Protein AF-A0A7J2HFX3-F1 (afdb_monomer)

Secondary structure (DSSP, 8-state):
----PPPPEEEEGGGGS-B--SS-TT-SB----HHHHHHHHTTSTTEEEEE--TTHHHHSS-HHHHHHHHHHTT-EEEE-

Radius of gyration: 14.68 Å; Cα contacts (8 Å, |Δi|>4): 101; chains: 1; bounding box: 30×31×49 Å

Foldseek 3Di:
DDDDPLDADEDELCVVAFAADPVRNVGPDHGDALLVSLLVQLPDPRHAEYEYDPPVNPVSDPPVVVVVSSVVSNHDHPYD

pLDDT: mean 93.83, std 7.83, range [47.19, 98.25]

Structure (mmCIF, N/CA/C/O backbone):
data_AF-A0A7J2HFX3-F1
#
_entry.id   AF-A0A7J2HFX3-F1
#
loop_
_atom_site.group_PDB
_atom_site.id
_atom_site.type_symbol
_atom_site.label_atom_id
_atom_site.label_alt_id
_atom_site.label_comp_id
_atom_site.label_asym_id
_atom_site.label_entity_id
_atom_site.label_seq_id
_atom_site.pdbx_PDB_ins_code
_atom_site.Cartn_x
_atom_site.Cartn_y
_atom_site.Cartn_z
_atom_site.occupancy
_atom_site.B_iso_or_equiv
_atom_site.auth_seq_id
_atom_site.auth_comp_id
_atom_site.auth_asym_id
_atom_site.auth_atom_id
_atom_site.pdbx_PDB_model_num
ATOM 1 N N . MET A 1 1 ? -10.703 -7.283 34.311 1.00 47.19 1 MET A N 1
ATOM 2 C CA . MET A 1 1 ? -10.832 -7.347 32.840 1.00 47.19 1 MET A CA 1
ATOM 3 C C . MET A 1 1 ? -9.605 -6.675 32.257 1.00 47.19 1 MET A C 1
ATOM 5 O O . MET A 1 1 ? -9.434 -5.491 32.499 1.00 47.19 1 MET A O 1
ATOM 9 N N . SER A 1 2 ? -8.703 -7.421 31.618 1.00 63.41 2 SER A N 1
ATOM 10 C CA . SER A 1 2 ? -7.542 -6.823 30.950 1.00 63.41 2 SER A CA 1
ATOM 11 C C . SER A 1 2 ? -8.015 -6.064 29.715 1.00 63.41 2 SER A C 1
ATOM 13 O O . SER A 1 2 ? -8.708 -6.634 28.870 1.00 63.41 2 SER A O 1
ATOM 15 N N . GLU A 1 3 ? -7.654 -4.792 29.618 1.00 68.56 3 GLU A N 1
ATOM 16 C CA . GLU A 1 3 ? -7.901 -3.976 28.436 1.00 68.56 3 GLU A CA 1
ATOM 17 C C . GLU A 1 3 ? -7.173 -4.615 27.242 1.00 68.56 3 GLU A C 1
ATOM 19 O O . GLU A 1 3 ? -5.964 -4.849 27.275 1.00 68.56 3 GLU A O 1
ATOM 24 N N . SER A 1 4 ? -7.927 -5.012 26.218 1.00 74.69 4 SER A N 1
ATOM 25 C CA . SER A 1 4 ? -7.348 -5.622 25.021 1.00 74.69 4 SER A CA 1
ATOM 26 C C . SER A 1 4 ? -6.783 -4.505 24.153 1.00 74.69 4 SER A C 1
ATOM 28 O O . SER A 1 4 ? -7.543 -3.697 23.630 1.00 74.69 4 SER A O 1
ATOM 30 N N . ILE A 1 5 ? -5.458 -4.436 24.011 1.00 81.88 5 ILE A N 1
ATOM 31 C CA . ILE A 1 5 ? -4.813 -3.455 23.130 1.00 81.88 5 ILE A CA 1
ATOM 32 C C . ILE A 1 5 ? -5.240 -3.740 21.687 1.00 81.88 5 ILE A C 1
ATOM 34 O O . ILE A 1 5 ? -4.909 -4.794 21.135 1.00 81.88 5 ILE A O 1
ATOM 38 N N . GLU A 1 6 ? -5.936 -2.787 21.067 1.00 85.38 6 GLU A N 1
ATOM 39 C CA . GLU A 1 6 ? -6.258 -2.841 19.643 1.00 85.38 6 GLU A CA 1
ATOM 40 C C . GLU A 1 6 ? -4.959 -2.793 18.822 1.00 85.38 6 GLU A C 1
ATOM 42 O O . GLU A 1 6 ? -4.177 -1.840 18.885 1.00 85.38 6 GLU A O 1
ATOM 47 N N . ARG A 1 7 ? -4.692 -3.864 18.069 1.00 91.81 7 ARG A N 1
ATOM 48 C CA . ARG A 1 7 ? -3.489 -3.986 17.240 1.00 91.81 7 ARG A CA 1
ATOM 49 C C . ARG A 1 7 ? -3.689 -3.243 15.922 1.00 91.81 7 ARG A C 1
ATOM 51 O O . ARG A 1 7 ? -4.688 -3.439 15.238 1.00 91.81 7 ARG A O 1
ATOM 58 N N . LYS A 1 8 ? -2.698 -2.437 15.538 1.00 94.75 8 LYS A N 1
ATOM 59 C CA . LYS A 1 8 ? -2.651 -1.756 14.238 1.00 94.75 8 LYS A CA 1
ATOM 60 C C . LYS A 1 8 ? -1.764 -2.545 13.283 1.00 94.75 8 LYS A C 1
ATOM 62 O O . LYS A 1 8 ? -0.625 -2.852 13.631 1.00 94.75 8 LYS A O 1
ATOM 67 N N . TYR A 1 9 ? -2.274 -2.842 12.091 1.00 97.00 9 TYR A N 1
ATOM 68 C CA . TYR A 1 9 ? -1.542 -3.581 11.064 1.00 97.00 9 TYR A CA 1
ATOM 69 C C . TYR A 1 9 ? -1.235 -2.682 9.868 1.00 97.00 9 TYR A C 1
ATOM 71 O O . TYR A 1 9 ? -2.115 -1.977 9.359 1.00 97.00 9 TYR A O 1
ATOM 79 N N . GLY A 1 10 ? 0.023 -2.725 9.431 1.00 97.44 10 GLY A N 1
ATOM 80 C CA . GLY A 1 10 ? 0.521 -2.035 8.249 1.00 97.44 10 GLY A CA 1
ATOM 81 C C . GLY A 1 10 ? 1.193 -2.998 7.275 1.00 97.44 10 GLY A C 1
ATOM 82 O O . GLY A 1 10 ? 1.594 -4.094 7.669 1.00 97.44 10 GLY A O 1
ATOM 83 N N . VAL A 1 11 ? 1.293 -2.602 6.007 1.00 97.88 11 VAL A N 1
ATOM 84 C CA . VAL A 1 11 ? 1.902 -3.423 4.956 1.00 97.88 11 VAL A CA 1
ATOM 85 C C . VAL A 1 11 ? 2.652 -2.580 3.923 1.00 97.88 11 VAL A C 1
ATOM 87 O O . VAL A 1 11 ? 2.146 -1.554 3.475 1.00 97.88 11 VAL A O 1
ATOM 90 N N . GLY A 1 12 ? 3.831 -3.040 3.501 1.00 97.75 12 GLY A N 1
ATOM 91 C CA . GLY A 1 12 ? 4.562 -2.471 2.363 1.00 97.75 12 GLY A CA 1
ATOM 92 C C . GLY A 1 12 ? 3.803 -2.656 1.058 1.00 97.75 12 GLY A C 1
ATOM 93 O O . GLY A 1 12 ? 3.541 -3.790 0.654 1.00 97.75 12 GLY A O 1
ATOM 94 N N . LEU A 1 13 ? 3.468 -1.569 0.352 1.00 96.94 13 LEU A N 1
ATOM 95 C CA . LEU A 1 13 ? 2.733 -1.661 -0.916 1.00 96.94 13 LEU A CA 1
ATOM 96 C C . LEU A 1 13 ? 3.489 -2.432 -1.999 1.00 96.94 13 LEU A C 1
ATOM 98 O O . LEU A 1 13 ? 2.858 -2.950 -2.927 1.00 96.94 13 LEU A O 1
ATOM 102 N N . TRP A 1 14 ? 4.815 -2.552 -1.884 1.00 95.06 14 TRP A N 1
ATOM 103 C CA . TRP A 1 14 ? 5.633 -3.348 -2.798 1.00 95.06 14 TRP A CA 1
ATOM 104 C C . TRP A 1 14 ? 5.151 -4.799 -2.904 1.00 95.06 14 TRP A C 1
ATOM 106 O O . TRP A 1 14 ? 5.276 -5.397 -3.973 1.00 95.06 14 TRP A O 1
ATOM 116 N N . ILE A 1 15 ? 4.508 -5.364 -1.868 1.00 95.56 15 ILE A N 1
ATOM 117 C CA . ILE A 1 15 ? 4.044 -6.759 -1.920 1.00 95.56 15 ILE A CA 1
ATOM 118 C C . ILE A 1 15 ? 2.940 -6.957 -2.959 1.00 95.56 15 ILE A C 1
ATOM 120 O O . ILE A 1 15 ? 2.741 -8.074 -3.431 1.00 95.56 15 ILE A O 1
ATOM 124 N N . PHE A 1 16 ? 2.236 -5.889 -3.345 1.00 95.69 16 PHE A N 1
ATOM 125 C CA . PHE A 1 16 ? 1.192 -5.906 -4.368 1.00 95.69 16 PHE A CA 1
ATOM 126 C C . PHE A 1 16 ? 1.731 -5.556 -5.765 1.00 95.69 16 PHE A C 1
ATOM 128 O O . PHE A 1 16 ? 1.044 -5.803 -6.752 1.00 95.69 16 PHE A O 1
ATOM 135 N N . GLY A 1 17 ? 2.959 -5.035 -5.866 1.00 92.56 17 GLY A N 1
ATOM 136 C CA . GLY A 1 17 ? 3.598 -4.612 -7.117 1.00 92.56 17 GLY A CA 1
ATOM 137 C C . GLY A 1 17 ? 4.294 -5.736 -7.886 1.00 92.56 17 GLY A C 1
ATOM 138 O O . GLY A 1 17 ? 4.037 -6.919 -7.647 1.00 92.56 17 GLY A O 1
ATOM 139 N N . ARG A 1 18 ? 5.178 -5.360 -8.820 1.00 92.69 18 ARG A N 1
ATOM 140 C CA . ARG A 1 18 ? 6.030 -6.298 -9.570 1.00 92.69 18 ARG A CA 1
ATOM 141 C C . ARG A 1 18 ? 6.927 -7.069 -8.598 1.00 92.69 18 ARG A C 1
ATOM 143 O O . ARG A 1 18 ? 7.436 -6.500 -7.640 1.00 92.69 18 ARG A O 1
ATOM 150 N N . LEU A 1 19 ? 7.130 -8.354 -8.865 1.00 94.25 19 LEU A N 1
ATOM 151 C CA . LEU A 1 19 ? 8.083 -9.194 -8.143 1.00 94.25 19 LEU A CA 1
ATOM 152 C C . LEU A 1 19 ? 9.030 -9.812 -9.161 1.00 94.25 19 LEU A C 1
ATOM 154 O O . LEU A 1 19 ? 8.562 -10.410 -10.123 1.00 94.25 19 LEU A O 1
ATOM 158 N N . SER A 1 20 ? 10.329 -9.681 -8.953 1.00 94.88 20 SER A N 1
ATOM 159 C CA . SER A 1 20 ? 11.375 -10.267 -9.791 1.00 94.88 20 SER A CA 1
ATOM 160 C C . SER A 1 20 ? 12.567 -10.626 -8.919 1.00 94.88 20 SER A C 1
ATOM 162 O O . SER A 1 20 ? 12.721 -10.094 -7.819 1.00 94.88 20 SER A O 1
ATOM 164 N N . ASP A 1 21 ? 13.427 -11.499 -9.422 1.00 95.88 21 ASP A N 1
ATOM 165 C CA . ASP A 1 21 ? 14.721 -11.785 -8.816 1.00 95.88 21 ASP A CA 1
ATOM 166 C C . ASP A 1 21 ? 15.814 -11.844 -9.892 1.00 95.88 21 ASP A C 1
ATOM 168 O O . ASP A 1 21 ? 15.590 -11.488 -11.050 1.00 95.88 21 ASP A O 1
ATOM 172 N N . ARG A 1 22 ? 17.018 -12.272 -9.501 1.00 97.06 22 ARG A N 1
ATOM 173 C CA . ARG A 1 22 ? 18.181 -12.347 -10.394 1.00 97.06 22 ARG A CA 1
ATOM 174 C C . ARG A 1 22 ? 18.095 -13.430 -11.480 1.00 97.06 22 ARG A C 1
ATOM 176 O O . ARG A 1 22 ? 18.946 -13.438 -12.361 1.00 97.06 22 ARG A O 1
ATOM 183 N N . PHE A 1 23 ? 17.140 -14.354 -11.398 1.00 97.06 23 PHE A N 1
ATOM 184 C CA . PHE A 1 23 ? 16.952 -15.461 -12.340 1.00 97.06 23 PHE A CA 1
ATOM 185 C C . PHE A 1 23 ? 15.718 -15.252 -13.220 1.00 97.06 23 PHE A C 1
ATOM 187 O O . PHE A 1 23 ? 15.774 -15.491 -14.422 1.00 97.06 23 PHE A O 1
ATOM 194 N N . VAL A 1 24 ? 14.623 -14.755 -12.641 1.00 96.38 24 VAL A N 1
ATOM 195 C CA . VAL A 1 24 ? 13.389 -14.399 -13.352 1.00 96.38 24 VAL A CA 1
ATOM 196 C C . VAL A 1 24 ? 13.304 -12.876 -13.437 1.00 96.38 24 VAL A C 1
ATOM 198 O O . VAL A 1 24 ? 12.490 -12.226 -12.773 1.00 96.38 24 VAL A O 1
ATOM 201 N N . ALA A 1 25 ? 14.195 -12.302 -14.250 1.00 93.44 25 ALA A N 1
ATOM 202 C CA . ALA A 1 25 ? 14.350 -10.853 -14.399 1.00 93.44 25 ALA A CA 1
ATOM 203 C C . ALA A 1 25 ? 13.103 -10.179 -15.001 1.00 93.44 25 ALA A C 1
ATOM 205 O O . ALA A 1 25 ? 12.773 -9.043 -14.654 1.00 93.44 25 ALA A O 1
ATOM 206 N N . ASP A 1 26 ? 12.358 -10.901 -15.842 1.00 93.38 26 ASP A N 1
ATOM 207 C CA . ASP A 1 26 ? 11.096 -10.415 -16.410 1.00 93.38 26 ASP A CA 1
ATOM 208 C C . ASP A 1 26 ? 9.986 -10.316 -15.349 1.00 93.38 26 ASP A C 1
ATOM 210 O O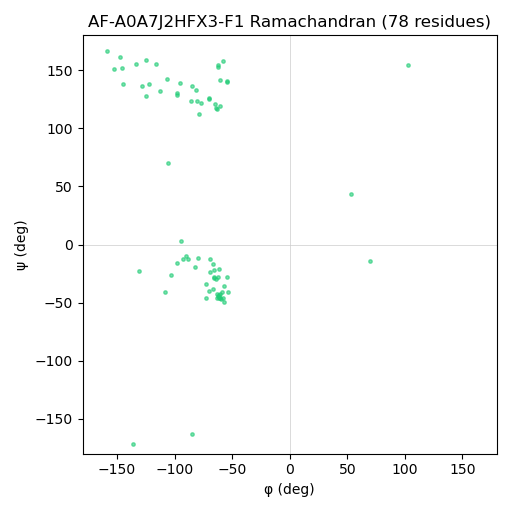 . ASP A 1 26 ? 9.114 -9.445 -15.431 1.00 93.38 26 ASP A O 1
ATOM 214 N N . GLY A 1 27 ? 10.104 -11.087 -14.268 1.00 94.62 27 GLY A N 1
ATOM 215 C CA . GLY A 1 27 ? 9.247 -11.035 -13.090 1.00 94.62 27 GLY A CA 1
ATOM 216 C C . GLY A 1 27 ? 8.211 -12.156 -13.006 1.00 94.62 27 GLY A C 1
ATOM 217 O O . GLY A 1 27 ? 7.756 -12.715 -13.996 1.00 94.62 27 GLY A O 1
ATOM 218 N N . TYR A 1 28 ? 7.813 -12.455 -11.773 1.00 95.38 28 TYR A N 1
ATOM 219 C CA . TYR A 1 28 ? 6.831 -13.474 -11.402 1.00 95.38 28 TYR A CA 1
ATOM 220 C C . TYR A 1 28 ? 5.380 -13.003 -11.530 1.00 95.38 28 TYR A C 1
ATOM 222 O O . TYR A 1 28 ? 4.456 -13.812 -11.542 1.00 95.38 28 TYR A O 1
ATOM 230 N N . LYS A 1 29 ? 5.159 -11.686 -11.564 1.00 93.88 29 LYS A N 1
ATOM 231 C CA . LYS A 1 29 ? 3.837 -11.074 -11.724 1.00 93.88 29 LYS A CA 1
ATOM 232 C C . LYS A 1 29 ? 3.941 -9.694 -12.372 1.00 93.88 29 LYS A C 1
ATOM 234 O O . LYS A 1 29 ? 4.950 -9.010 -12.166 1.00 93.88 29 LYS A O 1
ATOM 239 N N . PRO A 1 30 ? 2.901 -9.268 -13.113 1.00 91.69 30 PRO A N 1
ATOM 240 C CA . PRO A 1 30 ? 2.878 -7.955 -13.740 1.00 91.69 30 PRO A CA 1
ATOM 241 C C . PRO A 1 30 ? 2.936 -6.835 -12.698 1.00 91.69 30 PRO A C 1
ATOM 243 O O . PRO A 1 30 ? 2.507 -6.998 -11.551 1.00 91.69 30 PRO A O 1
ATOM 246 N N . ALA A 1 31 ? 3.445 -5.680 -13.124 1.00 92.50 31 ALA A N 1
ATOM 247 C CA . ALA A 1 31 ? 3.365 -4.459 -12.339 1.00 92.50 31 ALA A CA 1
ATOM 248 C C . ALA A 1 31 ? 1.899 -4.050 -12.115 1.00 92.50 31 ALA A C 1
ATOM 250 O O . ALA A 1 31 ? 1.017 -4.367 -12.916 1.00 92.50 31 ALA A O 1
ATOM 251 N N . LYS A 1 32 ? 1.655 -3.346 -11.010 1.00 95.12 32 LYS A N 1
ATOM 252 C CA . LYS A 1 32 ? 0.359 -2.760 -10.666 1.00 95.12 32 LYS A CA 1
ATOM 253 C C . LYS A 1 32 ? 0.557 -1.295 -10.335 1.00 95.12 32 LYS A C 1
ATOM 255 O O . LYS A 1 32 ? 1.497 -0.963 -9.609 1.00 95.12 32 LYS A O 1
ATOM 260 N N . SER A 1 33 ? -0.333 -0.459 -10.847 1.00 95.19 33 SER A N 1
ATOM 261 C CA . SER A 1 33 ? -0.374 0.967 -10.521 1.00 95.19 33 SER A CA 1
ATOM 262 C C . SER A 1 33 ? -0.550 1.183 -9.018 1.00 95.19 33 SER A C 1
ATOM 264 O O . SER A 1 33 ? -1.057 0.308 -8.305 1.00 95.19 33 SER A O 1
ATOM 266 N N . LEU A 1 34 ? -0.169 2.358 -8.517 1.00 95.81 34 LEU A N 1
ATOM 267 C CA . LEU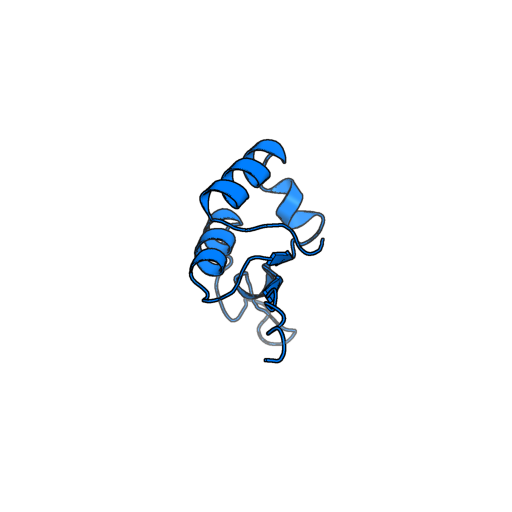 A 1 34 ? -0.421 2.731 -7.127 1.00 95.81 34 LEU A CA 1
ATOM 268 C C . LEU A 1 34 ? -1.904 2.589 -6.741 1.00 95.81 34 LEU A C 1
ATOM 270 O O . LEU A 1 34 ? -2.209 2.059 -5.674 1.00 95.81 34 LEU A O 1
ATOM 274 N N . ASP A 1 35 ? -2.833 2.982 -7.620 1.00 96.00 35 ASP A N 1
ATOM 275 C CA . ASP A 1 35 ? -4.277 2.868 -7.363 1.00 96.00 35 ASP A CA 1
ATOM 276 C C . ASP A 1 35 ? -4.714 1.410 -7.162 1.00 96.00 35 ASP A C 1
ATOM 278 O O . ASP A 1 35 ? -5.414 1.092 -6.199 1.00 96.00 35 ASP A O 1
ATOM 282 N N . GLU A 1 36 ? -4.260 0.502 -8.028 1.00 97.19 36 GLU A N 1
ATOM 283 C CA . GLU A 1 36 ? -4.555 -0.925 -7.895 1.00 97.19 36 GLU A CA 1
ATOM 284 C C . GLU A 1 36 ? -3.979 -1.497 -6.601 1.00 97.19 36 GLU A C 1
ATOM 286 O O . GLU A 1 36 ? -4.679 -2.217 -5.886 1.00 97.19 36 GLU A O 1
ATOM 291 N N . ARG A 1 37 ? -2.727 -1.156 -6.269 1.00 97.56 37 ARG A N 1
ATOM 292 C CA . ARG A 1 37 ? -2.065 -1.623 -5.043 1.00 97.56 37 ARG A CA 1
ATOM 293 C C . ARG A 1 37 ? -2.802 -1.143 -3.791 1.00 97.56 37 ARG A C 1
ATOM 295 O O . ARG A 1 37 ? -3.053 -1.950 -2.897 1.00 97.56 37 ARG A O 1
ATOM 302 N N . LEU A 1 38 ? -3.234 0.118 -3.751 1.00 97.88 38 LEU A N 1
ATOM 303 C CA . LEU A 1 38 ? -4.031 0.671 -2.649 1.00 97.88 38 LEU A CA 1
ATOM 304 C C . LEU A 1 38 ? -5.395 -0.023 -2.514 1.00 97.88 38 LEU A C 1
ATOM 306 O O . LEU A 1 38 ? -5.801 -0.376 -1.406 1.00 97.88 38 LEU A O 1
ATOM 310 N N . ARG A 1 39 ? -6.091 -0.287 -3.628 1.00 98.00 39 ARG A N 1
ATOM 311 C CA . ARG A 1 39 ? -7.360 -1.042 -3.618 1.00 98.00 39 ARG A CA 1
ATOM 312 C C . ARG A 1 39 ? -7.193 -2.498 -3.199 1.00 98.00 39 ARG A C 1
ATOM 314 O O . ARG A 1 39 ? -8.143 -3.099 -2.707 1.00 98.00 39 ARG A O 1
ATOM 321 N N . MET A 1 40 ? -6.036 -3.103 -3.455 1.00 97.94 40 MET A N 1
ATOM 322 C CA . MET A 1 40 ? -5.729 -4.445 -2.961 1.00 97.94 40 MET A CA 1
ATOM 323 C C . MET A 1 40 ? -5.473 -4.413 -1.454 1.00 97.94 40 MET A C 1
ATOM 325 O O . MET A 1 40 ? -6.066 -5.213 -0.735 1.00 97.94 40 MET A O 1
ATOM 329 N N . ALA A 1 41 ? -4.670 -3.459 -0.975 1.00 98.06 41 ALA A N 1
ATOM 330 C CA . ALA A 1 41 ? -4.383 -3.285 0.447 1.00 98.06 41 ALA A CA 1
ATOM 33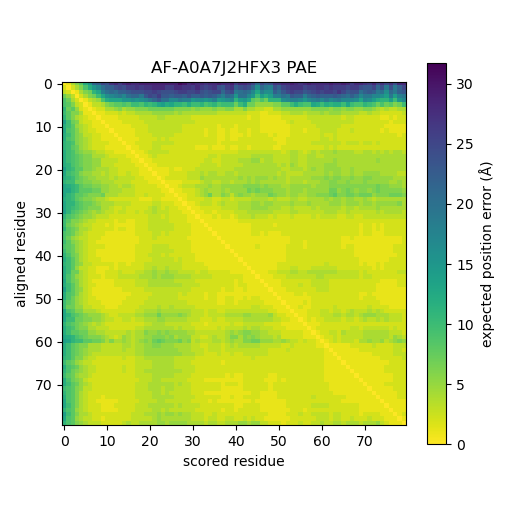1 C C . ALA A 1 41 ? -5.657 -3.041 1.273 1.00 98.06 41 ALA A C 1
ATOM 333 O O . ALA A 1 41 ? -5.822 -3.647 2.328 1.00 98.06 41 ALA A O 1
ATOM 334 N N . SER A 1 42 ? -6.602 -2.239 0.768 1.00 97.94 42 SER A N 1
ATOM 335 C CA . SER A 1 42 ? -7.860 -1.945 1.473 1.00 97.94 42 SER A CA 1
ATOM 336 C C . SER A 1 42 ? -8.797 -3.148 1.631 1.00 97.94 42 SER A C 1
ATOM 338 O O . SER A 1 42 ? -9.707 -3.113 2.458 1.00 97.94 42 SER A O 1
ATOM 340 N N . LYS A 1 43 ? -8.587 -4.216 0.852 1.00 97.94 43 LYS A N 1
ATOM 341 C CA . LYS A 1 43 ? -9.348 -5.470 0.949 1.00 97.94 43 LYS A CA 1
ATOM 342 C C . LYS A 1 43 ? -8.747 -6.453 1.950 1.00 97.94 43 LYS A C 1
ATOM 344 O O . LYS A 1 43 ? -9.399 -7.446 2.263 1.00 97.94 43 LYS A O 1
ATOM 349 N N . VAL A 1 44 ? -7.522 -6.222 2.425 1.00 97.56 44 VAL A N 1
ATOM 350 C CA . VAL A 1 44 ? -6.878 -7.109 3.396 1.00 97.56 44 VAL A CA 1
ATOM 351 C C . VAL A 1 44 ? -7.472 -6.837 4.782 1.00 97.56 44 VAL A C 1
ATOM 353 O O . VAL A 1 44 ? -7.394 -5.703 5.262 1.00 97.56 44 VAL A O 1
ATOM 356 N N . PRO A 1 45 ? -8.061 -7.845 5.454 1.00 96.00 45 PRO A N 1
ATOM 357 C CA . PRO A 1 45 ? -8.602 -7.663 6.794 1.00 96.00 45 PRO A CA 1
ATOM 358 C C . PRO A 1 45 ? -7.552 -7.098 7.754 1.00 96.00 45 PRO A C 1
ATOM 360 O O . PRO A 1 45 ? -6.389 -7.492 7.712 1.00 96.00 45 PRO A O 1
ATOM 363 N N . LEU A 1 46 ? -7.983 -6.190 8.634 1.00 94.81 46 LEU A N 1
ATOM 364 C CA . LEU A 1 46 ? -7.174 -5.528 9.671 1.00 94.81 46 LEU A CA 1
ATOM 365 C C . LEU A 1 46 ? -6.120 -4.522 9.176 1.00 94.81 46 LEU A C 1
ATOM 367 O O . LEU A 1 46 ? -5.636 -3.725 9.982 1.00 94.81 46 LEU A O 1
ATOM 371 N N . VAL A 1 47 ? -5.786 -4.498 7.883 1.00 97.19 47 VAL A N 1
ATOM 372 C CA . VAL A 1 47 ? -4.816 -3.538 7.343 1.00 97.19 47 VAL A CA 1
ATOM 373 C C . VAL A 1 47 ? -5.403 -2.128 7.357 1.00 97.19 47 VAL A C 1
ATOM 375 O O . VAL A 1 47 ? -6.478 -1.865 6.815 1.00 97.19 47 VAL A O 1
ATOM 378 N N . LYS A 1 48 ? -4.664 -1.215 7.994 1.00 97.06 48 LYS A N 1
ATOM 379 C CA . LYS A 1 48 ? -4.945 0.229 8.025 1.00 97.06 48 LYS A CA 1
ATOM 380 C C . LYS A 1 48 ? -3.727 1.072 7.687 1.00 97.06 48 LYS A C 1
ATOM 382 O O . LYS A 1 48 ? -3.899 2.212 7.271 1.00 97.06 48 LYS A O 1
ATOM 387 N N . GLY A 1 49 ? -2.522 0.535 7.862 1.00 98.00 49 GLY A N 1
ATOM 388 C CA . GLY A 1 49 ? -1.272 1.169 7.461 1.00 98.00 49 GLY A CA 1
ATOM 389 C C . GLY A 1 49 ? -0.810 0.688 6.088 1.00 98.00 49 GLY A C 1
ATOM 390 O O . GLY A 1 49 ? -0.863 -0.505 5.793 1.00 98.00 49 GLY A O 1
ATOM 391 N N . VAL A 1 50 ? -0.315 1.602 5.268 1.00 98.25 50 VAL A N 1
ATOM 392 C CA . VAL A 1 50 ? 0.466 1.281 4.078 1.00 98.25 50 VAL A CA 1
ATOM 393 C C . VAL A 1 50 ? 1.829 1.947 4.166 1.00 98.25 50 VAL A C 1
ATOM 395 O O . VAL A 1 50 ? 1.949 3.097 4.589 1.00 98.25 50 VAL A O 1
ATOM 398 N N . GLU A 1 51 ? 2.855 1.208 3.778 1.00 98.12 51 GLU A N 1
ATOM 399 C CA . GLU A 1 51 ? 4.196 1.727 3.553 1.00 98.12 51 GLU A CA 1
ATOM 400 C C . GLU A 1 51 ? 4.379 1.986 2.055 1.00 98.12 51 GLU A C 1
ATOM 402 O O . GLU A 1 51 ? 4.034 1.140 1.220 1.00 98.12 51 GLU A O 1
ATOM 407 N N . LEU A 1 52 ? 4.857 3.185 1.733 1.00 97.19 52 LEU A N 1
ATOM 408 C CA . LEU A 1 52 ? 5.025 3.687 0.371 1.00 97.19 52 LEU A CA 1
ATOM 409 C C . LEU A 1 52 ? 6.505 3.705 0.012 1.00 97.19 52 LEU A C 1
ATOM 411 O O . LEU A 1 52 ? 7.310 4.067 0.846 1.00 97.19 52 LEU A O 1
ATOM 415 N N . ALA A 1 53 ? 6.872 3.390 -1.225 1.00 95.88 53 ALA A N 1
ATOM 416 C CA . ALA A 1 53 ? 8.264 3.486 -1.656 1.00 95.88 53 ALA A CA 1
ATOM 417 C C . ALA A 1 53 ? 8.617 4.907 -2.132 1.00 95.88 53 ALA A C 1
ATOM 419 O O . ALA A 1 53 ? 8.020 5.415 -3.088 1.00 95.88 53 ALA A O 1
ATOM 420 N N . TYR A 1 54 ? 9.634 5.531 -1.531 1.00 94.12 54 TYR A N 1
ATOM 421 C CA . TYR A 1 54 ? 10.243 6.745 -2.081 1.00 94.12 54 TYR A CA 1
ATOM 422 C C . TYR A 1 54 ? 11.324 6.419 -3.133 1.00 94.12 54 TYR A C 1
ATOM 424 O O . TYR A 1 54 ? 12.175 5.564 -2.889 1.00 94.12 54 TYR A O 1
ATOM 432 N N . PRO A 1 55 ? 11.369 7.119 -4.283 1.00 93.94 55 PRO A N 1
ATOM 433 C CA . PRO A 1 55 ? 10.449 8.174 -4.713 1.00 93.94 55 PRO A CA 1
ATOM 434 C C . PRO A 1 55 ? 9.247 7.666 -5.524 1.00 93.94 55 PRO A C 1
ATOM 436 O O . PRO A 1 55 ? 8.340 8.448 -5.798 1.00 93.94 55 PRO A O 1
ATOM 439 N N . SER A 1 56 ? 9.242 6.394 -5.934 1.00 92.31 56 SER A N 1
ATOM 440 C CA . SER A 1 56 ? 8.342 5.880 -6.973 1.00 92.31 56 SER A CA 1
ATOM 441 C C . SER A 1 56 ? 6.864 6.101 -6.663 1.00 92.31 56 SER A C 1
ATOM 443 O O . SER A 1 56 ? 6.150 6.649 -7.496 1.00 92.31 56 SER A O 1
ATOM 445 N N . ASP A 1 57 ? 6.408 5.750 -5.461 1.00 93.81 57 ASP A N 1
ATOM 446 C CA . ASP A 1 57 ? 4.985 5.825 -5.115 1.00 93.81 57 ASP A CA 1
ATOM 447 C C . ASP A 1 57 ? 4.526 7.278 -4.936 1.00 93.81 57 ASP A C 1
ATOM 449 O O . ASP A 1 57 ? 3.399 7.626 -5.278 1.00 93.81 57 ASP A O 1
ATOM 453 N N . LEU A 1 58 ? 5.403 8.152 -4.432 1.00 92.50 58 LEU A N 1
ATOM 454 C CA . LEU A 1 58 ? 5.071 9.562 -4.200 1.00 92.50 58 LEU A CA 1
ATOM 455 C C . LEU A 1 58 ? 5.122 10.421 -5.468 1.00 92.50 58 LEU A C 1
ATOM 457 O O . LEU A 1 58 ? 4.658 11.558 -5.443 1.00 92.50 58 LEU A O 1
ATOM 461 N N . GLN A 1 59 ? 5.674 9.896 -6.562 1.00 94.00 59 GLN A N 1
ATOM 462 C CA . GLN A 1 59 ? 5.715 10.574 -7.858 1.00 94.00 59 GLN A CA 1
ATOM 463 C C . GLN A 1 59 ? 4.600 10.123 -8.811 1.00 94.00 59 GLN A C 1
ATOM 465 O O . GLN A 1 59 ? 4.326 10.827 -9.780 1.00 94.00 59 GLN A O 1
ATOM 470 N N . GLU A 1 60 ? 3.930 8.993 -8.545 1.00 90.31 60 GLU A N 1
ATOM 471 C CA . GLU A 1 60 ? 2.826 8.507 -9.390 1.00 90.31 60 GLU A CA 1
ATOM 472 C C . GLU A 1 60 ? 1.596 9.432 -9.359 1.00 90.31 60 GLU A C 1
ATOM 474 O O . GLU A 1 60 ? 0.830 9.468 -10.322 1.00 90.31 60 GLU A O 1
ATOM 479 N N . LEU A 1 61 ? 1.379 10.169 -8.263 1.00 90.25 61 LEU A N 1
ATOM 4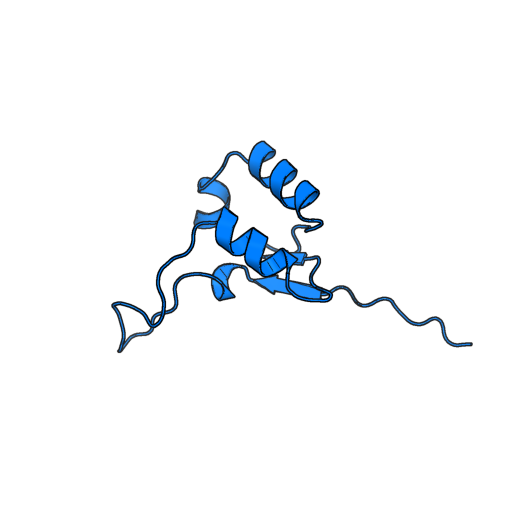80 C CA . LEU A 1 61 ? 0.227 11.055 -8.078 1.00 90.25 61 LEU A CA 1
ATOM 481 C C . LEU A 1 61 ? 0.604 12.302 -7.265 1.00 90.25 61 LEU A C 1
ATOM 483 O O . LEU A 1 61 ? 1.460 12.219 -6.383 1.00 90.25 61 LEU A O 1
ATOM 487 N N . PRO A 1 62 ? -0.092 13.439 -7.464 1.00 94.25 62 PRO A N 1
ATOM 488 C CA . PRO A 1 62 ? -0.001 14.569 -6.546 1.00 94.25 62 PRO A CA 1
ATOM 489 C C . PRO A 1 62 ? -0.314 14.142 -5.104 1.00 94.25 62 PRO A C 1
ATOM 491 O O . PRO A 1 62 ? -1.252 13.380 -4.864 1.00 94.25 62 PRO A O 1
ATOM 494 N N . LEU A 1 63 ? 0.427 14.672 -4.125 1.00 93.44 63 LEU A N 1
ATOM 495 C CA . LEU A 1 63 ? 0.281 14.286 -2.711 1.00 93.44 63 LEU A CA 1
ATOM 496 C C . LEU A 1 63 ? -1.145 14.481 -2.175 1.00 93.44 63 LEU A C 1
ATOM 498 O O . LEU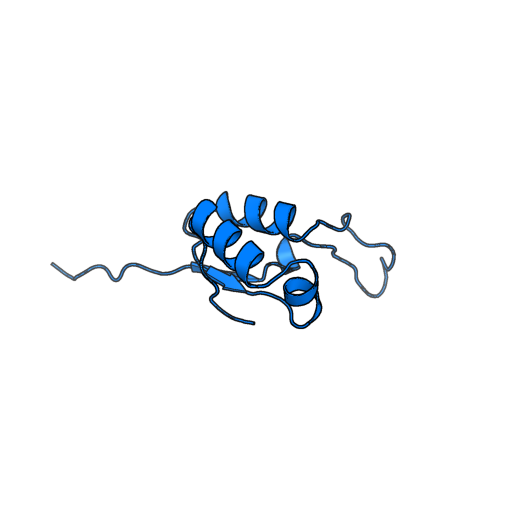 A 1 63 ? -1.635 13.667 -1.392 1.00 93.44 63 LEU A O 1
ATOM 502 N N . GLU A 1 64 ? -1.832 15.532 -2.624 1.00 95.44 64 GLU A N 1
ATOM 503 C CA . GLU A 1 64 ? -3.217 15.796 -2.234 1.00 95.44 64 GLU A CA 1
ATOM 504 C C . GLU A 1 64 ? -4.169 14.713 -2.775 1.00 95.44 64 GLU A C 1
ATOM 506 O O . GLU A 1 64 ? -5.070 14.252 -2.076 1.00 95.44 64 GLU A O 1
ATOM 511 N N . ASP A 1 65 ? -3.932 14.231 -3.995 1.00 95.69 65 ASP A N 1
ATOM 512 C CA . ASP A 1 65 ? -4.724 13.167 -4.616 1.00 95.69 65 ASP A CA 1
ATOM 513 C C . ASP A 1 65 ? -4.470 11.821 -3.931 1.00 95.69 65 ASP A C 1
ATOM 515 O O . ASP A 1 65 ? -5.412 11.065 -3.673 1.00 95.69 65 ASP A O 1
ATOM 519 N N . LEU A 1 66 ? -3.212 11.546 -3.574 1.00 95.56 66 LEU A N 1
ATOM 520 C CA . LEU A 1 66 ? -2.825 10.379 -2.783 1.00 95.56 66 LEU A CA 1
ATOM 521 C C . LEU A 1 66 ? -3.519 10.383 -1.414 1.00 95.56 66 LEU A C 1
ATOM 523 O O . LEU A 1 66 ? -4.115 9.378 -1.020 1.00 95.56 66 LEU A O 1
ATOM 527 N N . ARG A 1 67 ? -3.519 11.524 -0.715 1.00 95.56 67 ARG A N 1
ATOM 528 C CA . ARG A 1 67 ? -4.204 11.682 0.574 1.00 95.56 67 ARG A CA 1
ATOM 529 C C . ARG A 1 67 ? -5.707 11.432 0.455 1.00 95.56 67 ARG A C 1
ATOM 531 O O . ARG A 1 67 ? -6.262 10.688 1.268 1.00 95.56 67 ARG A O 1
ATOM 538 N N . ARG A 1 68 ? -6.367 12.004 -0.562 1.00 97.19 68 ARG A N 1
ATOM 539 C CA . ARG A 1 68 ? -7.802 11.771 -0.814 1.00 97.19 68 ARG A CA 1
ATOM 540 C C . ARG A 1 68 ? -8.095 10.294 -1.082 1.00 97.19 68 ARG A C 1
ATOM 542 O O . ARG A 1 68 ? -9.050 9.758 -0.522 1.00 97.19 68 ARG A O 1
ATOM 549 N N . LYS A 1 69 ? -7.263 9.614 -1.878 1.00 96.81 69 LYS A N 1
ATOM 550 C CA . LYS A 1 69 ? -7.410 8.174 -2.162 1.00 96.81 69 LYS A CA 1
ATOM 551 C C . LYS A 1 69 ? -7.250 7.309 -0.914 1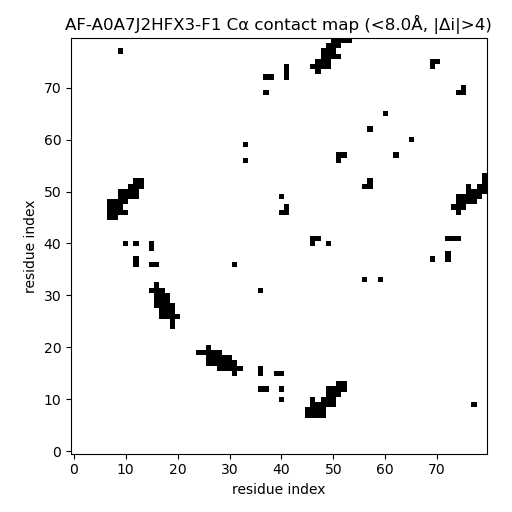.00 96.81 69 LYS A C 1
ATOM 553 O O . LYS A 1 69 ? -8.080 6.434 -0.683 1.00 96.81 69 LYS A O 1
ATOM 558 N N . LEU A 1 70 ? -6.225 7.560 -0.099 1.00 97.38 70 LEU A N 1
ATOM 559 C CA . LEU A 1 70 ? -6.001 6.835 1.156 1.00 97.38 70 LEU A CA 1
ATOM 560 C C . LEU A 1 70 ? -7.200 6.969 2.100 1.00 97.38 70 LEU A C 1
ATOM 562 O O . LEU A 1 70 ? -7.702 5.966 2.605 1.00 97.38 70 LEU A O 1
ATOM 566 N N . SER A 1 71 ? -7.722 8.191 2.252 1.00 97.50 71 SER A N 1
ATOM 567 C CA . SER A 1 71 ? -8.912 8.449 3.064 1.00 97.50 71 SER A CA 1
ATOM 568 C C . SER A 1 71 ? -10.146 7.706 2.540 1.00 97.50 71 SER A C 1
ATOM 570 O O . SER A 1 71 ? -10.827 7.043 3.322 1.00 97.50 71 SER A O 1
ATOM 572 N N . ALA A 1 72 ? -10.393 7.729 1.225 1.00 98.19 72 ALA A N 1
ATOM 573 C CA . ALA A 1 72 ? -11.514 7.015 0.605 1.00 98.19 72 ALA A CA 1
ATOM 574 C C . ALA A 1 72 ? -11.434 5.486 0.778 1.00 98.19 72 ALA A C 1
ATOM 576 O O . ALA A 1 72 ? -12.460 4.809 0.800 1.00 98.19 72 ALA A O 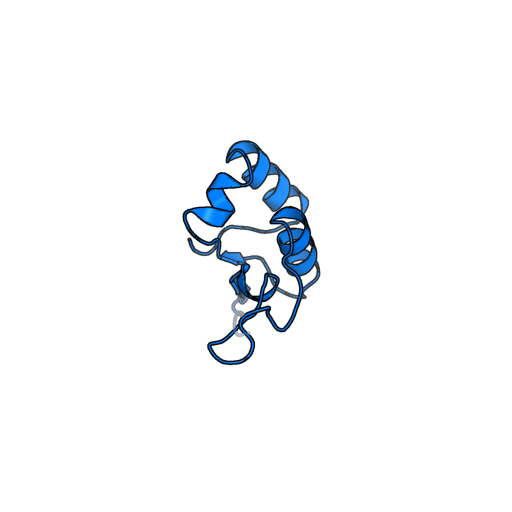1
ATOM 577 N N . LEU A 1 73 ? -10.224 4.938 0.914 1.00 98.19 73 LEU A N 1
ATOM 578 C CA . LEU A 1 73 ? -9.972 3.509 1.116 1.00 98.19 73 LEU A CA 1
ATOM 579 C C . LEU A 1 73 ? -9.826 3.115 2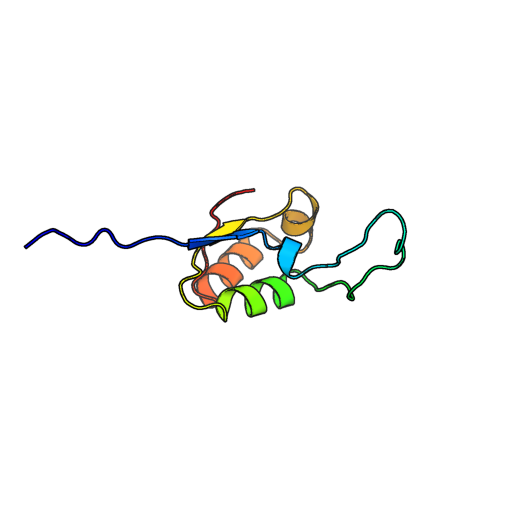.594 1.00 98.19 73 LEU A C 1
ATOM 581 O O . LEU A 1 73 ? -9.575 1.946 2.883 1.00 98.19 73 LE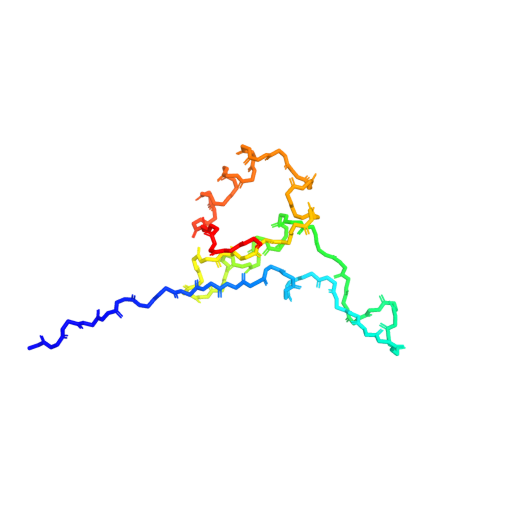U A O 1
ATOM 585 N N . ASN A 1 74 ? -10.000 4.060 3.526 1.00 97.50 74 ASN A N 1
ATOM 586 C CA . ASN A 1 74 ? -9.776 3.867 4.961 1.00 97.50 74 ASN A CA 1
ATOM 587 C C . ASN A 1 74 ? -8.370 3.307 5.276 1.00 97.50 74 ASN A C 1
ATOM 589 O O . ASN A 1 74 ? -8.213 2.384 6.082 1.00 97.50 74 ASN A O 1
ATOM 593 N N . LEU A 1 75 ? -7.364 3.861 4.593 1.00 98.06 75 LEU A N 1
ATOM 594 C CA . LEU A 1 75 ? -5.942 3.570 4.754 1.00 98.06 75 LEU A CA 1
ATOM 595 C C . LEU A 1 75 ? -5.193 4.815 5.253 1.00 98.06 75 LEU A C 1
ATOM 597 O O . LEU A 1 75 ? -5.598 5.954 5.026 1.00 98.06 75 LEU A O 1
ATOM 601 N N . THR A 1 76 ? -4.064 4.587 5.913 1.00 97.69 76 THR A N 1
ATOM 602 C CA . THR A 1 76 ? -3.154 5.598 6.464 1.00 97.69 76 THR A CA 1
ATOM 603 C C . THR A 1 76 ? -1.718 5.253 6.092 1.00 97.69 76 THR A C 1
ATOM 605 O O . THR A 1 76 ? -1.412 4.089 5.851 1.00 97.69 76 THR A O 1
ATOM 608 N N . ILE A 1 77 ? -0.830 6.244 6.039 1.00 97.25 77 ILE A N 1
ATOM 609 C CA . ILE A 1 77 ? 0.599 5.999 5.805 1.00 97.25 77 ILE A CA 1
ATOM 610 C C . ILE A 1 77 ? 1.234 5.579 7.132 1.00 97.25 77 ILE A C 1
ATOM 612 O O . ILE A 1 77 ? 1.131 6.311 8.116 1.00 97.25 77 ILE A O 1
ATOM 616 N N . SER A 1 78 ? 1.875 4.410 7.163 1.00 97.25 78 SER A N 1
ATOM 617 C CA . SER A 1 78 ? 2.600 3.911 8.340 1.00 97.25 78 SER A CA 1
ATOM 618 C C . SER A 1 78 ? 4.118 4.055 8.229 1.00 97.25 78 SER A C 1
ATOM 620 O O . SER A 1 78 ? 4.776 4.141 9.261 1.00 97.25 78 SER A O 1
ATOM 622 N N . ALA A 1 79 ? 4.661 4.077 7.008 1.00 97.12 79 ALA A N 1
ATOM 623 C CA . ALA A 1 79 ? 6.076 4.317 6.716 1.00 97.12 79 ALA A CA 1
ATOM 624 C C . ALA A 1 79 ? 6.258 4.794 5.259 1.00 97.12 79 ALA A C 1
ATOM 626 O O . ALA A 1 79 ? 5.320 4.719 4.458 1.00 97.12 79 ALA A O 1
ATOM 627 N N . ILE A 1 80 ? 7.448 5.308 4.949 1.00 93.56 80 ILE A N 1
ATOM 628 C CA . ILE A 1 80 ? 7.903 5.743 3.619 1.00 93.56 80 ILE A CA 1
ATOM 629 C C . ILE A 1 80 ? 9.322 5.205 3.411 1.00 93.56 80 ILE A C 1
ATOM 631 O O . ILE A 1 80 ? 10.062 5.226 4.422 1.00 93.56 80 ILE A O 1
#

Nearest PDB structures (foldseek):
  3ktc-assembly1_B  TM=8.168E-01  e=5.695E-04  Pectobacterium atrosepticum SCRI1043
  3btu-assembly2_D  TM=6.343E-01  e=1.688E+00  Saccharomyces cerevisiae
  1sfl-assembly1_A  TM=4.284E-01  e=1.210E+00  Staphylococcus aureus subsp. aureus MRSA252
  1sfj-assembly1_B  TM=4.431E-01  e=1.928E+00  Staphylococcus aureus subsp. aureus MRSA252
  6uuk-assembly1_B  TM=4.641E-01  e=3.074E+00  Oxalobacter formigenes OXCC13

Solvent-accessible surface area (backbone atoms only — not comparable to full-atom values): 4865 Å² total; per-residue (Å²): 132,83,82,76,79,84,81,85,36,65,44,59,47,63,80,56,30,52,42,65,51,99,84,46,70,91,37,85,45,71,74,50,57,71,70,58,31,53,61,52,50,53,68,41,83,76,44,34,26,34,25,45,54,80,65,65,59,67,66,75,44,59,68,70,58,48,51,52,51,30,56,76,51,63,40,43,81,69,48,103

Mean predicted aligned error: 4.04 Å

Sequence (80 aa):
MSESIERKYGVGLWIFGRLSDRFVADGYKPAKSLDERLRMASKVPLVKGVELAYPSDLQELPLEDLRRKLSALNLTISAI